Protein AF-A0A6B3GH87-F1 (afdb_monomer_lite)

Structure (mmCIF, N/CA/C/O backbone):
data_AF-A0A6B3GH87-F1
#
_entry.id   AF-A0A6B3GH87-F1
#
loop_
_atom_site.group_PDB
_atom_site.id
_atom_site.type_symbol
_atom_site.label_atom_id
_atom_site.label_alt_id
_atom_site.label_comp_id
_atom_site.label_asym_id
_atom_site.label_entity_id
_atom_site.label_seq_id
_atom_site.pdbx_PDB_ins_code
_atom_site.Cartn_x
_atom_site.Cartn_y
_atom_site.Cartn_z
_atom_site.occupancy
_atom_site.B_iso_or_equiv
_atom_site.auth_seq_id
_atom_site.auth_comp_id
_atom_site.auth_asym_id
_atom_site.auth_atom_id
_atom_site.pdbx_PDB_model_num
ATOM 1 N N . MET A 1 1 ? 10.670 10.937 -4.988 1.00 55.66 1 MET A N 1
ATOM 2 C CA . MET A 1 1 ? 10.536 9.893 -6.031 1.00 55.66 1 MET A CA 1
ATOM 3 C C . MET A 1 1 ? 11.185 8.608 -5.541 1.00 55.66 1 MET A C 1
ATOM 5 O O . MET A 1 1 ? 12.178 8.693 -4.824 1.00 55.66 1 MET A O 1
ATOM 9 N N . ALA A 1 2 ? 10.622 7.438 -5.854 1.00 60.78 2 ALA A N 1
ATOM 10 C CA . ALA A 1 2 ? 11.284 6.168 -5.557 1.00 60.78 2 ALA A CA 1
ATOM 11 C C . ALA A 1 2 ? 12.548 5.988 -6.421 1.00 60.78 2 ALA A C 1
ATOM 13 O O . ALA A 1 2 ? 12.668 6.595 -7.484 1.00 60.78 2 ALA A O 1
ATOM 14 N N . LYS A 1 3 ? 13.499 5.166 -5.957 1.00 54.62 3 LYS A N 1
ATOM 15 C CA . LYS A 1 3 ? 14.693 4.810 -6.744 1.00 54.62 3 LYS A CA 1
ATOM 16 C C . LYS A 1 3 ? 14.277 4.153 -8.076 1.00 54.62 3 LYS A C 1
ATOM 18 O O . LYS A 1 3 ? 13.257 3.465 -8.085 1.00 54.62 3 LYS A O 1
ATOM 23 N N . PRO A 1 4 ? 15.053 4.289 -9.167 1.00 51.66 4 PRO A N 1
ATOM 24 C CA . PRO A 1 4 ? 14.758 3.627 -10.439 1.00 51.66 4 PRO A CA 1
ATOM 25 C C . PRO A 1 4 ? 14.511 2.124 -10.236 1.00 51.66 4 PRO A C 1
ATOM 27 O O . PRO A 1 4 ? 15.310 1.441 -9.599 1.00 51.66 4 PRO A O 1
ATOM 30 N N . GLY A 1 5 ? 13.367 1.624 -10.710 1.00 53.50 5 GLY A N 1
ATOM 31 C CA . GLY A 1 5 ? 12.933 0.233 -10.512 1.00 53.50 5 GLY A CA 1
ATOM 32 C C . GLY A 1 5 ? 12.058 -0.014 -9.278 1.00 53.50 5 GLY A C 1
ATOM 33 O O . GLY A 1 5 ? 11.387 -1.038 -9.226 1.00 53.50 5 GLY A O 1
ATOM 34 N N . TYR A 1 6 ? 11.986 0.936 -8.345 1.00 58.16 6 TYR A N 1
ATOM 35 C CA . TYR A 1 6 ? 11.123 0.900 -7.167 1.00 58.16 6 TYR A CA 1
ATOM 36 C C . TYR A 1 6 ? 9.951 1.869 -7.335 1.00 58.16 6 TYR A C 1
ATOM 38 O O . TYR A 1 6 ? 10.062 2.889 -8.005 1.00 58.16 6 TYR A O 1
ATOM 46 N N . GLY A 1 7 ? 8.829 1.563 -6.690 1.00 68.81 7 GLY A N 1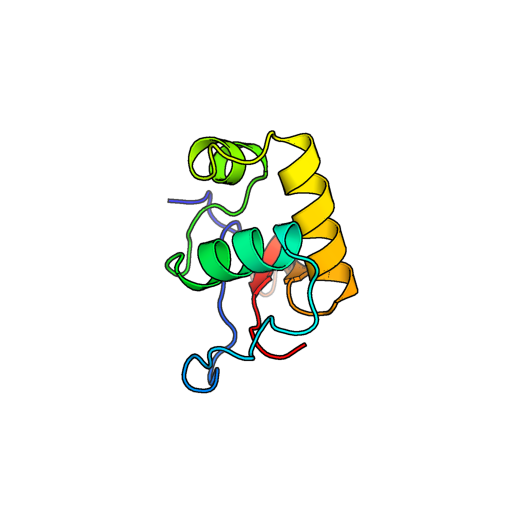
ATOM 47 C CA . GLY A 1 7 ? 7.678 2.456 -6.600 1.00 68.81 7 GL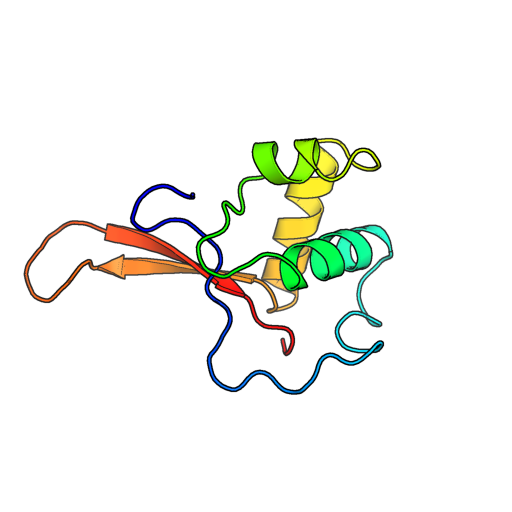Y A CA 1
ATOM 48 C C . GLY A 1 7 ? 6.372 1.814 -7.052 1.00 68.81 7 GLY A C 1
ATOM 49 O O . GLY A 1 7 ? 6.372 0.717 -7.613 1.00 68.81 7 GLY A O 1
ATOM 50 N N . LYS A 1 8 ? 5.257 2.481 -6.750 1.00 79.38 8 LYS A N 1
ATOM 51 C CA . LYS A 1 8 ? 3.922 2.021 -7.127 1.00 79.38 8 LYS A CA 1
ATOM 52 C C . LYS A 1 8 ? 3.751 2.033 -8.638 1.00 79.38 8 LYS A C 1
ATOM 54 O O . LYS A 1 8 ? 4.043 3.033 -9.281 1.00 79.38 8 LYS A O 1
ATOM 59 N N . ARG A 1 9 ? 3.280 0.924 -9.198 1.00 77.69 9 ARG A N 1
ATOM 60 C CA . ARG A 1 9 ? 2.716 0.881 -10.545 1.00 77.69 9 ARG A CA 1
ATOM 61 C C . ARG A 1 9 ? 1.306 0.347 -10.439 1.00 77.69 9 ARG A C 1
ATOM 63 O O . ARG A 1 9 ? 1.122 -0.830 -10.128 1.00 77.69 9 ARG A O 1
ATOM 70 N N . SER A 1 10 ? 0.342 1.221 -10.653 1.00 76.31 10 SER A N 1
ATOM 71 C CA . SER A 1 10 ? -1.055 0.832 -10.760 1.00 76.31 10 SER A CA 1
ATOM 72 C C . SER A 1 10 ? -1.247 0.010 -12.036 1.00 76.31 10 SER A C 1
ATOM 74 O O . SER A 1 10 ? -0.624 0.292 -13.062 1.00 76.31 10 SER A O 1
ATOM 76 N N . ALA A 1 11 ? -2.065 -1.039 -11.974 1.00 69.25 11 ALA A N 1
ATOM 77 C CA . ALA A 1 11 ? -2.414 -1.800 -13.168 1.00 69.25 11 ALA A CA 1
ATOM 78 C C . ALA A 1 11 ? -3.13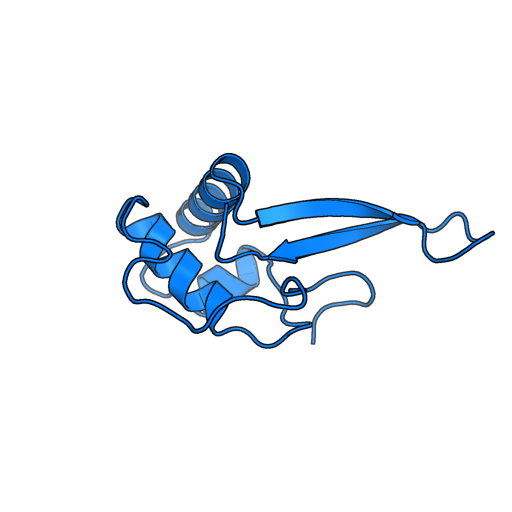3 -0.892 -14.196 1.00 69.25 11 ALA A C 1
ATOM 80 O O . ALA A 1 11 ? -3.975 -0.079 -13.801 1.00 69.25 11 ALA A O 1
ATOM 81 N N . PRO A 1 12 ? -2.823 -0.990 -15.502 1.00 65.69 12 PRO A N 1
ATOM 82 C CA . PRO A 1 12 ? -3.566 -0.259 -16.524 1.00 65.69 12 PRO A CA 1
ATOM 83 C C . PRO A 1 12 ? -5.023 -0.748 -16.563 1.00 65.69 12 PRO A C 1
ATOM 85 O O . PRO A 1 12 ? -5.277 -1.941 -16.421 1.00 65.69 12 PRO A O 1
ATOM 88 N N . GLY A 1 13 ? -5.979 0.169 -16.739 1.00 62.97 13 GLY A N 1
ATOM 89 C CA . GLY A 1 13 ? -7.405 -0.175 -16.850 1.00 62.97 13 GLY A CA 1
ATOM 90 C C . GLY A 1 13 ? -8.128 -0.447 -15.526 1.00 62.97 13 GLY A C 1
ATOM 91 O O . GLY A 1 13 ? -9.175 -1.088 -15.532 1.00 62.97 13 GLY A O 1
ATOM 92 N N . GLN A 1 14 ? -7.600 0.022 -14.388 1.00 65.06 14 GLN A N 1
ATOM 93 C CA . GLN A 1 14 ? -8.317 -0.063 -13.108 1.00 65.06 14 GLN A CA 1
ATOM 94 C C . GLN A 1 14 ? -9.687 0.621 -13.219 1.00 65.06 14 GLN A C 1
ATOM 96 O O . GLN A 1 14 ? -9.779 1.759 -13.684 1.00 65.06 14 GLN A O 1
ATOM 101 N N . GLN A 1 15 ? -10.732 -0.063 -12.748 1.00 65.75 15 GLN A N 1
ATOM 102 C CA . GLN A 1 15 ? -12.084 0.488 -12.658 1.00 65.75 15 GLN A CA 1
ATOM 103 C C . GLN A 1 15 ? -12.106 1.770 -11.797 1.00 65.75 15 GLN A C 1
ATOM 105 O O . GLN A 1 15 ? -11.159 2.022 -11.038 1.00 65.75 15 GLN A O 1
ATOM 110 N N . PRO A 1 16 ? -13.145 2.619 -11.905 1.00 68.06 16 PRO A N 1
ATOM 111 C CA . PRO A 1 16 ? -13.326 3.758 -11.008 1.00 68.06 16 PRO A CA 1
ATOM 112 C C . PRO A 1 16 ? -13.241 3.326 -9.539 1.00 68.06 16 PRO A C 1
ATOM 114 O O . PRO A 1 16 ? -13.625 2.214 -9.196 1.00 68.06 16 PRO A O 1
ATOM 117 N N . ARG A 1 17 ? -12.705 4.193 -8.674 1.00 70.06 17 ARG A N 1
ATOM 118 C CA . ARG A 1 17 ? -12.584 3.902 -7.236 1.00 70.06 17 ARG A CA 1
ATOM 119 C C . ARG A 1 17 ? -13.970 3.657 -6.655 1.00 70.06 17 ARG A C 1
ATOM 121 O O . ARG A 1 17 ? -14.824 4.537 -6.767 1.00 70.06 17 ARG A O 1
ATOM 128 N N . THR A 1 18 ? -14.171 2.519 -6.005 1.00 73.06 18 THR A N 1
ATOM 129 C CA . THR A 1 18 ? -15.402 2.250 -5.261 1.00 73.06 18 THR A CA 1
ATOM 130 C C . THR A 1 18 ? -15.107 2.232 -3.766 1.00 73.06 18 THR A C 1
ATOM 132 O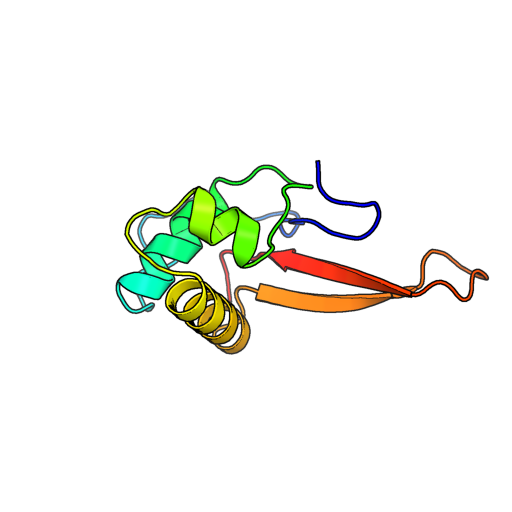 O . THR A 1 18 ? -13.986 1.961 -3.333 1.00 73.06 18 THR A O 1
ATOM 135 N N . ARG A 1 19 ? -16.111 2.548 -2.938 1.00 68.69 19 ARG A N 1
ATOM 136 C CA . ARG A 1 19 ? -15.969 2.420 -1.476 1.00 68.69 19 ARG A CA 1
ATOM 137 C C . ARG A 1 19 ? -15.717 0.973 -1.047 1.00 68.69 19 ARG A C 1
ATOM 139 O O . ARG A 1 19 ? -15.153 0.757 0.026 1.00 68.69 19 ARG A O 1
ATOM 146 N N . ASP A 1 20 ? -16.099 0.020 -1.890 1.00 75.12 20 ASP A N 1
ATOM 147 C CA . ASP A 1 20 ? -16.104 -1.400 -1.574 1.00 75.12 20 ASP A CA 1
ATOM 148 C C . ASP A 1 20 ?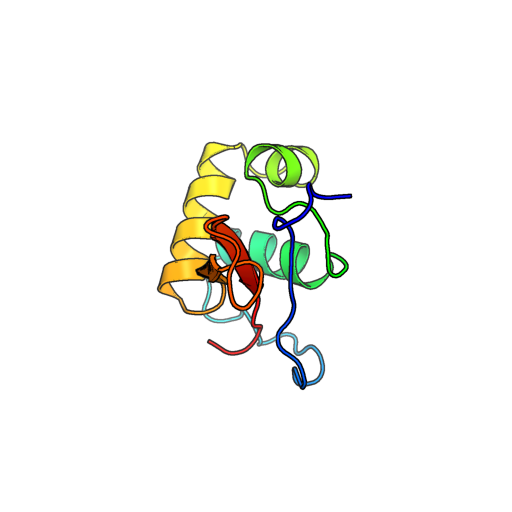 -14.815 -2.124 -1.984 1.00 75.12 20 ASP A C 1
ATOM 150 O O . ASP A 1 20 ? -14.603 -3.253 -1.544 1.00 75.12 20 ASP A O 1
ATOM 154 N N . ASP A 1 21 ? -13.905 -1.453 -2.710 1.00 77.31 21 ASP A N 1
ATOM 155 C CA . ASP A 1 21 ? -12.634 -2.014 -3.212 1.00 77.31 21 ASP A CA 1
ATOM 156 C C . ASP A 1 21 ? -11.815 -2.729 -2.113 1.00 77.31 21 ASP A C 1
ATOM 158 O O . ASP A 1 21 ? -11.083 -3.679 -2.377 1.00 77.31 21 ASP A O 1
ATOM 162 N N . PHE A 1 22 ? -11.958 -2.295 -0.855 1.00 82.94 22 PHE A N 1
ATOM 163 C CA . PHE A 1 22 ? -11.240 -2.829 0.308 1.00 82.94 22 PHE A CA 1
ATOM 164 C C . PHE A 1 22 ? -12.170 -3.243 1.461 1.00 82.94 22 PHE A C 1
ATOM 166 O O . PHE A 1 22 ? -11.725 -3.381 2.605 1.00 82.94 22 PHE A O 1
ATOM 173 N N . ALA A 1 23 ? -13.470 -3.420 1.201 1.00 82.69 23 ALA A N 1
ATOM 174 C CA . ALA A 1 23 ? -14.469 -3.706 2.235 1.00 82.69 23 ALA A CA 1
ATOM 175 C C . ALA A 1 23 ? -14.275 -5.067 2.926 1.00 82.69 23 ALA A C 1
ATOM 177 O O . ALA A 1 23 ? -14.701 -5.238 4.067 1.00 82.69 23 ALA A O 1
ATOM 178 N N . LEU A 1 24 ? -13.593 -6.012 2.277 1.00 85.06 24 LEU A N 1
ATOM 179 C CA . LEU A 1 24 ? -13.291 -7.331 2.843 1.00 85.06 24 LEU A CA 1
ATOM 180 C C . LEU A 1 24 ? -12.010 -7.346 3.693 1.00 85.06 24 LEU A C 1
ATOM 182 O O . LEU A 1 24 ? -11.740 -8.319 4.393 1.00 85.06 24 LEU A O 1
ATOM 186 N N . LEU A 1 25 ? -11.219 -6.267 3.659 1.00 87.69 25 LEU A N 1
ATOM 187 C CA . LEU A 1 25 ? -9.993 -6.162 4.442 1.00 87.69 25 LEU A CA 1
ATOM 188 C C . LEU A 1 25 ? -10.287 -5.702 5.880 1.00 87.69 25 LEU A C 1
ATOM 190 O O . LEU A 1 25 ? -11.161 -4.839 6.079 1.00 87.69 25 LEU A O 1
ATOM 194 N N . PRO A 1 26 ? -9.523 -6.196 6.879 1.00 89.56 26 PRO A N 1
ATOM 195 C CA . PRO A 1 26 ? -9.575 -5.658 8.233 1.00 89.56 26 PRO A CA 1
ATOM 196 C C . PRO A 1 26 ? -9.199 -4.169 8.254 1.00 89.56 26 PRO A C 1
ATOM 198 O O . PRO A 1 26 ? -8.518 -3.665 7.359 1.00 89.56 26 PRO A O 1
ATOM 201 N N . THR A 1 27 ? -9.631 -3.447 9.292 1.00 90.31 27 THR A N 1
ATOM 202 C CA . THR A 1 27 ? -9.547 -1.975 9.372 1.00 90.31 27 THR A CA 1
ATOM 203 C C . THR A 1 27 ? -8.154 -1.418 9.074 1.00 90.31 27 THR A C 1
ATOM 205 O O . THR A 1 27 ? -8.027 -0.434 8.344 1.00 90.31 27 THR A O 1
ATOM 208 N N . ARG A 1 28 ? -7.097 -2.057 9.592 1.00 91.69 28 ARG A N 1
ATOM 209 C CA . ARG A 1 28 ? -5.711 -1.619 9.378 1.00 91.69 28 ARG A CA 1
ATOM 210 C C . ARG A 1 28 ? -5.308 -1.751 7.913 1.00 91.69 28 ARG A C 1
ATOM 212 O O . ARG A 1 28 ? -4.794 -0.803 7.325 1.00 91.69 28 ARG A O 1
ATOM 219 N N . GLU A 1 29 ? -5.532 -2.916 7.326 1.00 92.31 29 GLU A N 1
ATOM 220 C CA . GLU A 1 29 ? -5.209 -3.222 5.936 1.00 92.31 29 GLU A CA 1
ATOM 221 C C . GLU A 1 29 ? -6.010 -2.334 4.989 1.00 92.31 29 GLU A C 1
ATOM 223 O O . GLU A 1 29 ? -5.433 -1.791 4.053 1.00 92.31 29 GLU A O 1
ATOM 228 N N . ARG A 1 30 ? -7.294 -2.096 5.283 1.00 91.31 30 ARG A N 1
ATOM 229 C CA . ARG A 1 30 ? -8.145 -1.157 4.543 1.00 91.31 30 ARG A CA 1
ATOM 230 C C . ARG A 1 30 ? -7.596 0.266 4.577 1.00 91.31 30 ARG A C 1
ATOM 232 O O . ARG A 1 30 ? -7.540 0.921 3.540 1.00 91.31 30 ARG A O 1
ATOM 239 N N . TYR A 1 31 ? -7.172 0.744 5.746 1.00 90.00 31 TYR A N 1
ATOM 240 C CA . TYR A 1 31 ? -6.597 2.082 5.892 1.00 90.00 31 TYR A CA 1
ATOM 241 C C . TYR A 1 31 ? -5.296 2.229 5.092 1.00 90.00 31 TYR A C 1
ATOM 243 O O . TYR A 1 31 ? -5.121 3.190 4.341 1.00 90.00 31 TYR A O 1
ATOM 251 N N . VAL A 1 32 ? -4.401 1.241 5.195 1.00 90.62 32 VAL A N 1
ATOM 252 C CA . VAL A 1 32 ? -3.148 1.214 4.426 1.00 90.62 32 VAL A CA 1
ATOM 253 C C . VAL A 1 32 ? -3.430 1.109 2.924 1.00 90.62 32 VAL A C 1
ATOM 255 O O . VAL A 1 32 ? -2.800 1.823 2.147 1.00 90.62 32 VAL A O 1
ATOM 258 N N . ALA A 1 33 ? -4.387 0.277 2.507 1.00 90.38 33 ALA A N 1
ATOM 259 C CA . ALA A 1 33 ? -4.785 0.117 1.111 1.00 90.38 33 ALA A CA 1
ATOM 260 C C . ALA A 1 33 ? -5.344 1.408 0.519 1.00 90.38 33 ALA A C 1
ATOM 262 O O . ALA A 1 33 ? -4.914 1.819 -0.554 1.00 90.38 33 ALA A O 1
ATOM 263 N N . GLY A 1 34 ? -6.233 2.090 1.247 1.00 89.50 34 GLY A N 1
ATOM 264 C CA . GLY A 1 34 ? -6.774 3.383 0.840 1.00 89.50 34 GLY A CA 1
ATOM 265 C C . GLY A 1 34 ? -5.670 4.420 0.646 1.00 89.50 34 GLY A C 1
ATOM 266 O O . GLY A 1 34 ? -5.651 5.115 -0.368 1.00 89.50 34 GLY A O 1
ATOM 267 N N . PHE A 1 35 ? -4.696 4.479 1.558 1.00 89.50 35 PHE A N 1
ATOM 268 C CA . PHE A 1 35 ? -3.548 5.370 1.400 1.00 89.50 35 PHE A CA 1
ATOM 269 C C . PHE A 1 35 ? -2.698 5.011 0.176 1.00 89.50 35 PHE A C 1
ATOM 271 O O . PHE A 1 35 ? -2.383 5.876 -0.641 1.00 89.50 35 PHE A O 1
ATOM 278 N N . VAL A 1 36 ? -2.351 3.729 0.019 1.00 88.12 36 VAL A N 1
ATOM 279 C CA . VAL A 1 36 ? -1.575 3.244 -1.127 1.00 88.12 36 VAL A CA 1
ATOM 280 C C . VAL A 1 36 ? -2.308 3.518 -2.437 1.00 88.12 36 VAL A C 1
ATOM 282 O O . VAL A 1 36 ? -1.664 3.921 -3.402 1.00 88.12 36 VAL A O 1
ATOM 285 N N . ASP A 1 37 ? -3.633 3.391 -2.486 1.00 87.31 37 ASP A N 1
ATOM 286 C CA . ASP A 1 37 ? -4.427 3.656 -3.686 1.00 87.31 37 ASP A CA 1
ATOM 287 C C . ASP A 1 37 ? -4.383 5.126 -4.138 1.00 87.31 37 ASP A C 1
ATOM 289 O O . ASP A 1 37 ? -4.372 5.408 -5.341 1.00 87.31 37 ASP A O 1
ATOM 293 N N . HIS A 1 38 ? -4.241 6.061 -3.199 1.00 85.94 38 HIS A N 1
ATOM 294 C CA . HIS A 1 38 ? -4.102 7.489 -3.494 1.00 85.94 38 HIS A CA 1
ATOM 295 C C . HIS A 1 38 ? -2.672 7.906 -3.861 1.00 85.94 38 HIS A C 1
ATOM 297 O O . HIS A 1 38 ? -2.476 8.997 -4.395 1.00 85.94 38 HIS A O 1
ATOM 303 N N . LEU A 1 39 ? -1.664 7.057 -3.626 1.00 85.06 39 LEU A N 1
ATOM 304 C CA . LEU A 1 39 ? -0.294 7.373 -4.026 1.00 85.06 39 LEU A CA 1
ATOM 305 C C . LEU A 1 39 ? -0.167 7.474 -5.558 1.00 85.06 39 LEU A C 1
ATOM 307 O O . LEU A 1 39 ? -0.704 6.615 -6.268 1.00 85.06 39 LEU A O 1
ATOM 311 N N . PRO A 1 40 ? 0.586 8.461 -6.078 1.00 80.81 40 PRO A N 1
ATOM 312 C CA . PRO A 1 40 ? 0.876 8.538 -7.502 1.00 80.81 40 PRO A CA 1
ATOM 313 C C . PRO A 1 40 ? 1.747 7.358 -7.943 1.00 80.81 40 PRO A C 1
ATOM 315 O O . PRO A 1 40 ? 2.507 6.783 -7.152 1.00 80.81 40 PRO A O 1
ATOM 318 N N . ASP A 1 41 ? 1.673 7.015 -9.225 1.00 78.56 41 ASP A N 1
ATOM 319 C CA . ASP A 1 41 ? 2.598 6.044 -9.800 1.00 78.56 41 ASP A CA 1
ATOM 320 C C . ASP A 1 41 ? 4.049 6.542 -9.651 1.00 78.56 41 ASP A C 1
ATOM 322 O O . ASP A 1 41 ? 4.354 7.730 -9.753 1.00 78.56 41 ASP A O 1
ATOM 326 N N . GLY A 1 42 ? 4.961 5.630 -9.320 1.00 77.00 42 GLY A N 1
ATOM 327 C CA . GLY A 1 42 ? 6.348 5.934 -8.962 1.00 77.00 42 GLY A CA 1
ATOM 328 C C . GLY A 1 42 ? 6.564 6.362 -7.503 1.00 77.00 42 GLY A C 1
ATOM 329 O O . GLY A 1 42 ? 7.710 6.588 -7.096 1.00 77.00 42 GLY A O 1
ATOM 330 N N . ALA A 1 43 ? 5.514 6.442 -6.675 1.00 81.31 43 ALA A N 1
ATOM 331 C CA . ALA A 1 43 ? 5.657 6.714 -5.244 1.00 81.31 43 ALA A CA 1
ATOM 332 C C . ALA A 1 43 ? 6.377 5.577 -4.506 1.00 81.31 43 ALA A C 1
ATOM 334 O O . ALA A 1 43 ? 6.179 4.396 -4.796 1.00 81.31 43 ALA A O 1
ATOM 335 N N . ALA A 1 44 ? 7.201 5.920 -3.514 1.00 79.38 44 ALA A N 1
ATOM 336 C CA . ALA A 1 44 ? 7.969 4.943 -2.750 1.00 79.38 44 ALA A CA 1
ATOM 337 C C . ALA A 1 44 ? 7.080 4.153 -1.774 1.00 79.38 44 ALA A C 1
ATOM 339 O O . ALA A 1 44 ? 6.682 4.662 -0.733 1.00 79.38 44 ALA A O 1
ATOM 340 N N . MET A 1 45 ? 6.846 2.872 -2.068 1.00 81.12 45 MET A N 1
ATOM 341 C CA . MET A 1 45 ? 6.108 1.941 -1.201 1.00 81.12 45 MET A CA 1
ATOM 342 C C . MET A 1 45 ? 7.031 1.153 -0.258 1.00 81.12 45 MET A C 1
ATOM 344 O O . MET A 1 45 ? 7.051 -0.083 -0.259 1.00 81.12 45 MET A O 1
ATOM 348 N N . SER A 1 46 ? 7.855 1.855 0.522 1.00 83.31 46 SER A N 1
ATOM 349 C CA . SER A 1 46 ? 8.636 1.219 1.589 1.00 83.31 46 SER A CA 1
ATOM 350 C C . SER A 1 46 ? 7.917 1.349 2.926 1.00 83.31 46 SER A C 1
ATOM 352 O O . SER A 1 46 ? 7.274 2.362 3.195 1.00 83.31 46 SER A O 1
ATOM 354 N N . VAL A 1 47 ? 8.071 0.343 3.791 1.00 87.69 47 VAL A N 1
ATOM 355 C CA . VAL A 1 47 ? 7.481 0.334 5.142 1.00 87.69 47 VAL A CA 1
ATOM 356 C C . VAL A 1 47 ? 7.824 1.618 5.898 1.00 87.69 47 VAL A C 1
ATOM 358 O O . VAL A 1 47 ? 6.951 2.245 6.486 1.00 87.69 47 VAL A O 1
ATOM 361 N N . LYS A 1 48 ? 9.086 2.055 5.821 1.00 88.50 48 LYS A N 1
ATOM 362 C CA . LYS A 1 48 ? 9.567 3.270 6.486 1.00 88.50 48 LYS A CA 1
ATOM 363 C C . LYS A 1 48 ? 8.887 4.541 5.966 1.00 88.50 48 LYS A C 1
ATOM 365 O O . LYS A 1 48 ? 8.589 5.426 6.759 1.00 88.50 48 LYS A O 1
ATOM 370 N N . GLN A 1 49 ? 8.671 4.655 4.653 1.00 87.44 49 GLN A N 1
ATOM 371 C CA . GLN A 1 49 ? 8.008 5.828 4.070 1.00 87.44 49 GLN A CA 1
ATOM 372 C C . GLN A 1 49 ? 6.520 5.851 4.416 1.00 87.44 49 GLN A C 1
ATOM 374 O O . GLN A 1 49 ? 6.022 6.875 4.870 1.00 87.44 49 GLN A O 1
ATOM 379 N N . LEU A 1 50 ? 5.842 4.709 4.294 1.00 88.31 50 LEU A N 1
ATOM 380 C CA . LEU A 1 50 ? 4.425 4.590 4.630 1.00 88.31 50 LEU A CA 1
ATOM 381 C C . LEU A 1 50 ? 4.172 4.849 6.120 1.00 88.31 50 LEU A C 1
ATOM 383 O O . LEU A 1 50 ? 3.295 5.634 6.450 1.00 88.31 50 LEU A O 1
ATOM 387 N N . ALA A 1 51 ? 4.987 4.292 7.019 1.00 90.19 51 ALA A N 1
ATOM 388 C CA . ALA A 1 51 ? 4.866 4.542 8.458 1.00 90.19 51 ALA A CA 1
ATOM 389 C C . ALA A 1 51 ? 5.106 6.012 8.842 1.00 90.19 51 ALA A C 1
ATOM 391 O O . ALA A 1 51 ? 4.575 6.480 9.840 1.00 90.19 51 ALA A O 1
ATOM 392 N N . LYS A 1 52 ? 5.880 6.767 8.048 1.00 89.69 52 LYS A N 1
ATOM 393 C CA . LYS A 1 52 ? 6.052 8.213 8.259 1.00 89.69 52 LYS A CA 1
ATOM 394 C C . LYS A 1 52 ? 4.793 9.004 7.886 1.00 89.69 52 LYS A C 1
ATOM 396 O O . LYS A 1 52 ? 4.547 10.052 8.469 1.00 89.69 52 LYS A O 1
ATOM 401 N N . GLN A 1 53 ? 4.029 8.530 6.903 1.00 88.81 53 GLN A N 1
ATOM 402 C CA . GLN A 1 53 ? 2.812 9.196 6.423 1.00 88.81 53 GLN A CA 1
ATOM 403 C C . GLN A 1 53 ? 1.537 8.686 7.110 1.00 88.81 53 GLN A C 1
ATOM 405 O O . GLN A 1 53 ? 0.506 9.346 7.047 1.00 88.81 53 GLN A O 1
ATOM 410 N N . LEU A 1 54 ? 1.610 7.537 7.788 1.00 87.94 54 LEU A N 1
ATOM 411 C CA . LEU A 1 54 ? 0.504 6.896 8.494 1.00 87.94 54 LEU A CA 1
ATOM 412 C C . LEU A 1 54 ? 0.778 6.910 10.007 1.00 87.94 54 LEU A C 1
ATOM 414 O O . LEU A 1 54 ? 1.200 5.891 10.551 1.00 87.94 54 LEU A O 1
ATOM 418 N N . PRO A 1 55 ? 0.526 8.035 10.708 1.00 84.50 55 PRO A N 1
ATOM 419 C CA . PRO A 1 55 ? 0.880 8.183 12.124 1.00 84.50 55 PRO A CA 1
ATOM 420 C C . PRO A 1 55 ? 0.130 7.207 13.043 1.00 84.50 55 PRO A C 1
ATOM 422 O O . PRO A 1 55 ? 0.597 6.918 14.139 1.00 84.50 55 PRO A O 1
ATOM 425 N N . LEU A 1 56 ? -1.003 6.663 12.584 1.00 88.88 56 LEU A N 1
ATOM 426 C CA . LEU A 1 56 ? -1.798 5.674 13.317 1.00 88.88 56 LEU A CA 1
ATOM 427 C C . LEU A 1 56 ? -1.099 4.314 13.473 1.00 88.88 56 LEU A C 1
ATOM 429 O O . LEU A 1 56 ? -1.465 3.544 14.358 1.00 88.88 56 LEU A O 1
ATOM 433 N N . TYR A 1 57 ? -0.116 3.989 12.625 1.00 89.88 57 TYR A N 1
ATOM 434 C CA . TYR A 1 57 ? 0.492 2.661 12.583 1.00 89.88 57 TYR A CA 1
ATOM 435 C C . TYR A 1 57 ? 2.018 2.729 12.499 1.00 89.88 57 TYR A C 1
ATOM 437 O O . TYR A 1 57 ? 2.597 3.285 11.569 1.00 89.88 57 TYR A O 1
ATOM 445 N N . GLY A 1 58 ? 2.686 2.069 13.448 1.00 91.62 58 GLY A N 1
ATOM 446 C CA . GLY A 1 58 ? 4.138 1.904 13.424 1.00 91.62 58 GLY A CA 1
ATOM 447 C C . GLY A 1 58 ? 4.626 1.022 12.267 1.00 91.62 58 GLY A C 1
ATOM 448 O O . GLY A 1 58 ? 3.855 0.322 11.607 1.00 91.62 58 GLY A O 1
ATOM 449 N N . GLN A 1 59 ? 5.946 0.989 12.059 1.00 93.69 59 GLN A N 1
ATOM 450 C CA . GLN A 1 59 ? 6.574 0.241 10.958 1.00 93.69 59 GLN A CA 1
ATOM 451 C C . GLN A 1 59 ? 6.154 -1.237 10.910 1.00 93.69 59 GLN A C 1
ATOM 453 O O . GLN A 1 59 ? 5.922 -1.763 9.823 1.00 93.69 59 GLN A O 1
ATOM 458 N N . GLN A 1 60 ? 5.992 -1.905 12.059 1.00 94.44 60 GLN A N 1
ATOM 459 C CA . GLN A 1 60 ? 5.565 -3.307 12.066 1.00 94.44 60 GLN A CA 1
ATOM 460 C C . GLN A 1 60 ? 4.113 -3.504 11.611 1.00 94.44 60 GLN A C 1
ATOM 462 O O . GLN A 1 60 ? 3.801 -4.412 10.838 1.00 94.44 60 GLN A O 1
ATOM 467 N N . ALA A 1 61 ? 3.217 -2.619 12.044 1.00 92.56 61 ALA A N 1
ATOM 468 C CA . ALA A 1 61 ? 1.823 -2.658 11.624 1.00 92.56 61 ALA A CA 1
ATOM 469 C C . ALA A 1 61 ? 1.708 -2.444 10.105 1.00 92.56 61 ALA A C 1
ATOM 471 O O . ALA A 1 61 ? 0.999 -3.188 9.431 1.00 92.56 61 ALA A O 1
ATOM 472 N N . ILE A 1 62 ? 2.489 -1.510 9.553 1.00 92.75 62 ILE A N 1
ATOM 473 C CA . ILE A 1 62 ? 2.583 -1.290 8.105 1.00 92.75 62 ILE A CA 1
ATOM 474 C C . ILE A 1 62 ? 3.170 -2.504 7.377 1.00 92.75 62 ILE A C 1
ATOM 476 O O . ILE A 1 62 ? 2.641 -2.909 6.346 1.00 92.75 62 ILE A O 1
ATOM 480 N N . SER A 1 63 ? 4.242 -3.107 7.897 1.00 91.75 63 SER A N 1
ATOM 481 C CA . SER A 1 63 ? 4.850 -4.309 7.310 1.00 91.75 63 SER A CA 1
ATOM 482 C C . SER A 1 63 ? 3.846 -5.462 7.225 1.00 91.75 63 SER A C 1
ATOM 484 O O . SER A 1 63 ? 3.685 -6.083 6.172 1.00 91.75 63 SER A O 1
ATOM 486 N N . THR A 1 64 ? 3.108 -5.689 8.313 1.00 93.88 64 THR A N 1
ATOM 487 C CA . THR A 1 64 ? 2.058 -6.711 8.389 1.00 93.88 64 THR A CA 1
ATOM 488 C C . THR A 1 64 ? 0.929 -6.421 7.403 1.00 93.88 64 THR A C 1
ATOM 490 O O . THR A 1 64 ? 0.528 -7.318 6.664 1.00 93.88 64 THR A O 1
ATOM 493 N N . ALA A 1 65 ? 0.475 -5.168 7.320 1.00 92.50 65 ALA A N 1
ATOM 494 C CA . ALA A 1 65 ? -0.573 -4.774 6.387 1.00 92.50 65 ALA A CA 1
ATOM 495 C C . ALA A 1 65 ? -0.150 -4.977 4.924 1.00 92.50 65 ALA A C 1
ATOM 497 O O . ALA A 1 65 ? -0.897 -5.559 4.147 1.00 92.50 65 ALA A O 1
ATOM 498 N N . LEU A 1 66 ? 1.074 -4.593 4.542 1.00 90.50 66 LEU A N 1
ATOM 499 C CA . LEU A 1 66 ? 1.585 -4.842 3.188 1.00 90.50 66 LEU A CA 1
ATOM 500 C C . LEU A 1 66 ? 1.668 -6.338 2.859 1.00 90.50 66 LEU A C 1
ATOM 502 O O . LEU A 1 66 ? 1.418 -6.726 1.718 1.00 90.50 66 LEU A O 1
ATOM 506 N N . LYS A 1 67 ? 2.014 -7.182 3.840 1.00 91.62 67 LYS A N 1
ATOM 507 C CA . LYS A 1 67 ? 2.014 -8.639 3.667 1.00 91.62 67 LYS A CA 1
ATOM 508 C C . LYS A 1 67 ? 0.595 -9.162 3.448 1.00 91.62 67 LYS A C 1
ATOM 510 O O . LYS A 1 67 ? 0.387 -9.929 2.515 1.00 91.62 67 LYS A O 1
ATOM 515 N N . ALA A 1 68 ? -0.369 -8.716 4.251 1.00 91.69 68 ALA A N 1
ATOM 516 C CA . ALA A 1 68 ? -1.773 -9.089 4.101 1.00 91.69 68 ALA A CA 1
ATOM 517 C C . ALA A 1 68 ? -2.346 -8.640 2.748 1.00 91.69 68 ALA A C 1
ATOM 519 O O . ALA A 1 68 ? -2.992 -9.434 2.078 1.00 91.69 68 ALA A O 1
ATOM 520 N N . LEU A 1 69 ? -2.022 -7.428 2.287 1.00 90.31 69 LEU A N 1
ATOM 521 C CA . LEU A 1 69 ? -2.398 -6.940 0.954 1.00 90.31 69 LEU A CA 1
ATOM 522 C C . LEU A 1 69 ? -1.780 -7.766 -0.174 1.00 90.31 69 LEU A C 1
ATOM 524 O O . LEU A 1 69 ? -2.378 -7.905 -1.234 1.00 90.31 69 LEU A O 1
ATOM 528 N N . SER A 1 70 ? -0.584 -8.314 0.041 1.00 89.50 70 SER A N 1
ATOM 529 C CA . SER A 1 70 ? 0.044 -9.198 -0.937 1.00 89.50 70 SER A CA 1
ATOM 530 C C . SER A 1 70 ? -0.615 -10.573 -0.985 1.00 89.50 70 SER A C 1
ATOM 532 O O . SER A 1 70 ? -0.871 -11.081 -2.071 1.00 89.50 70 SER A O 1
ATOM 534 N N . VAL A 1 71 ? -0.953 -11.141 0.177 1.00 89.31 71 VAL A N 1
ATOM 535 C CA . VAL A 1 71 ? -1.726 -12.392 0.277 1.00 89.31 71 VAL A CA 1
ATOM 536 C C . VAL A 1 71 ? -3.121 -12.223 -0.324 1.00 89.31 71 VAL A C 1
ATOM 538 O O . VAL A 1 71 ? -3.587 -13.104 -1.034 1.00 89.31 71 VAL A O 1
ATOM 541 N N . ALA A 1 72 ? -3.751 -11.073 -0.095 1.00 87.62 72 ALA A N 1
ATOM 542 C CA . ALA A 1 72 ? -5.048 -10.724 -0.653 1.00 87.62 72 ALA A CA 1
ATOM 543 C C . ALA A 1 72 ? -4.996 -10.345 -2.143 1.00 87.62 72 ALA A C 1
ATOM 545 O O . ALA A 1 72 ? -6.006 -9.907 -2.654 1.00 87.62 72 ALA A O 1
ATOM 546 N N . GLY A 1 73 ? -3.857 -10.441 -2.839 1.00 88.12 73 GLY A N 1
ATOM 547 C CA . GLY A 1 73 ? -3.768 -10.197 -4.289 1.00 88.12 73 GLY A CA 1
ATOM 548 C C . GLY A 1 73 ? -3.613 -8.731 -4.720 1.00 88.12 73 GLY A C 1
ATOM 549 O O . GLY A 1 73 ? -3.183 -8.463 -5.841 1.00 88.12 73 GLY A O 1
ATOM 550 N N . HIS A 1 74 ? -3.834 -7.763 -3.829 1.00 87.56 74 HIS A N 1
ATOM 551 C CA . HIS A 1 74 ? -3.730 -6.332 -4.150 1.00 87.56 74 HIS A CA 1
ATOM 552 C C . HIS A 1 74 ? -2.296 -5.849 -4.412 1.00 87.56 74 HIS A C 1
ATOM 554 O O . HIS A 1 74 ? -2.076 -4.869 -5.130 1.00 87.56 74 HIS A O 1
ATOM 560 N N . LEU A 1 75 ? -1.301 -6.510 -3.813 1.00 88.12 75 LEU A N 1
ATOM 561 C CA . LEU A 1 75 ? 0.104 -6.125 -3.923 1.00 88.12 75 LEU A CA 1
ATOM 562 C C . LEU A 1 75 ? 0.957 -7.270 -4.466 1.00 88.12 75 LEU A C 1
ATOM 564 O O . LEU A 1 75 ? 1.158 -8.288 -3.803 1.00 88.12 75 LEU A O 1
ATOM 568 N N . ARG A 1 76 ? 1.583 -7.065 -5.625 1.00 84.69 76 ARG A N 1
ATOM 569 C CA . ARG A 1 76 ? 2.498 -8.050 -6.213 1.00 84.69 76 ARG A CA 1
ATOM 570 C C . ARG A 1 76 ? 3.891 -7.466 -6.385 1.00 84.69 76 ARG A C 1
ATOM 572 O O . ARG A 1 76 ? 4.080 -6.467 -7.072 1.00 84.69 76 ARG A O 1
ATOM 579 N N . ARG A 1 77 ? 4.896 -8.102 -5.783 1.00 84.44 77 ARG A N 1
ATOM 580 C CA . ARG A 1 77 ? 6.312 -7.770 -6.000 1.00 84.44 77 ARG A CA 1
ATOM 581 C C . ARG A 1 77 ? 6.925 -8.798 -6.934 1.00 84.44 77 ARG A C 1
ATOM 583 O O . ARG A 1 77 ? 7.058 -9.957 -6.563 1.00 84.44 77 ARG A O 1
ATOM 590 N N . VAL A 1 78 ? 7.284 -8.376 -8.140 1.00 80.25 78 VAL A N 1
ATOM 591 C CA . VAL A 1 78 ? 7.868 -9.249 -9.164 1.00 80.25 78 VAL A CA 1
ATOM 592 C C . VAL A 1 78 ? 9.259 -8.750 -9.509 1.00 80.25 78 VAL A C 1
ATOM 594 O O . VAL A 1 78 ? 9.479 -7.553 -9.700 1.00 80.25 78 VAL A O 1
ATOM 597 N N . ARG A 1 79 ? 10.208 -9.678 -9.591 1.00 77.50 79 ARG A N 1
ATOM 598 C CA . ARG A 1 79 ? 11.549 -9.408 -10.095 1.00 77.50 79 ARG A CA 1
ATOM 599 C C . ARG A 1 79 ? 11.479 -9.425 -11.626 1.00 77.50 79 ARG A C 1
ATOM 601 O O . ARG A 1 79 ? 11.207 -10.465 -12.211 1.00 77.50 79 ARG A O 1
ATOM 608 N N . CYS A 1 80 ? 11.677 -8.276 -12.266 1.00 73.88 80 CYS A N 1
ATOM 609 C CA . CYS A 1 80 ? 11.704 -8.161 -13.726 1.00 73.88 80 CYS A CA 1
ATOM 610 C C . CYS A 1 80 ? 13.103 -7.756 -14.192 1.00 73.88 80 CYS A C 1
ATOM 612 O O . CYS A 1 80 ? 13.730 -6.894 -13.570 1.00 73.88 80 CYS A O 1
ATOM 614 N N . ALA A 1 81 ? 13.563 -8.347 -15.294 1.00 68.75 81 ALA A N 1
ATOM 615 C CA . ALA A 1 81 ? 14.772 -7.911 -15.983 1.00 68.75 81 ALA A CA 1
ATOM 616 C C . ALA A 1 81 ? 14.577 -6.501 -16.570 1.00 68.75 81 ALA A C 1
ATOM 618 O O . ALA A 1 81 ? 13.471 -6.124 -16.985 1.00 68.75 81 ALA A O 1
ATOM 619 N N . VAL A 1 82 ? 15.635 -5.694 -16.566 1.00 66.44 82 VAL A N 1
ATOM 620 C CA . VAL A 1 82 ? 15.642 -4.362 -17.177 1.00 66.44 82 VAL A CA 1
ATOM 621 C C . VAL A 1 82 ? 16.115 -4.497 -18.627 1.00 66.44 82 VAL A C 1
ATOM 623 O O . VAL A 1 82 ? 17.260 -4.226 -18.938 1.00 66.44 82 VAL A O 1
ATOM 626 N N . GLY A 1 83 ? 15.215 -4.912 -19.522 1.00 60.34 83 GLY A N 1
ATOM 627 C CA . GLY A 1 83 ? 15.484 -4.970 -20.967 1.00 60.34 83 GLY A CA 1
ATOM 628 C C . GLY A 1 83 ? 16.042 -6.305 -21.473 1.00 60.34 83 GLY A C 1
ATOM 629 O O . GLY A 1 83 ? 16.409 -7.187 -20.700 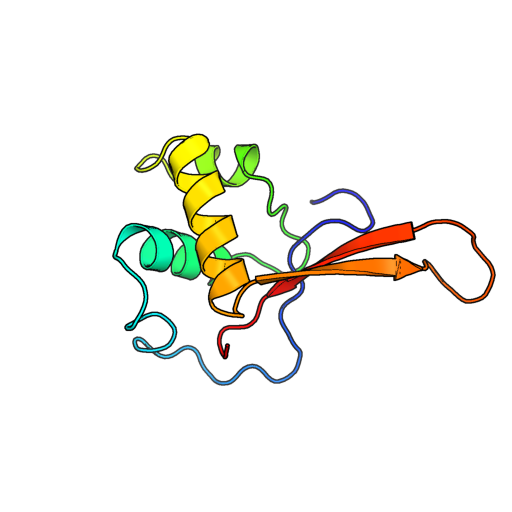1.00 60.34 83 GLY A O 1
ATOM 630 N N . ALA A 1 84 ? 16.044 -6.466 -22.798 1.00 57.41 84 ALA A N 1
ATOM 631 C CA . ALA A 1 84 ? 16.584 -7.638 -23.478 1.00 57.41 84 ALA A CA 1
ATOM 632 C C . ALA A 1 84 ? 18.116 -7.523 -23.548 1.00 57.41 84 ALA A C 1
ATOM 634 O O . ALA A 1 84 ? 18.642 -6.916 -24.475 1.00 57.41 84 ALA A O 1
ATOM 635 N N . GLY A 1 85 ? 18.818 -8.051 -22.542 1.00 60.53 85 GLY A N 1
ATOM 636 C CA . GLY A 1 85 ? 20.285 -8.163 -22.551 1.00 60.53 85 GLY A CA 1
ATOM 637 C C . GLY A 1 85 ? 21.034 -7.485 -21.401 1.00 60.53 85 GLY A C 1
ATOM 638 O O . GLY A 1 85 ? 22.258 -7.510 -21.412 1.00 60.53 85 GLY A O 1
ATOM 639 N N . ASP A 1 86 ? 20.345 -6.903 -20.414 1.00 58.59 86 ASP A N 1
ATOM 640 C CA . ASP A 1 86 ? 20.984 -6.376 -19.199 1.00 58.59 86 ASP A CA 1
ATOM 641 C C . ASP A 1 86 ? 20.690 -7.326 -18.021 1.00 58.59 86 ASP A C 1
ATOM 643 O O . ASP A 1 86 ? 19.528 -7.560 -17.676 1.00 58.59 86 ASP A O 1
ATOM 647 N N . ASP A 1 87 ? 21.726 -7.854 -17.358 1.00 62.16 87 ASP A N 1
ATOM 648 C CA . ASP A 1 87 ? 21.613 -8.774 -16.203 1.00 62.16 87 ASP A CA 1
ATOM 649 C C . ASP A 1 87 ? 21.072 -8.091 -14.928 1.00 62.16 87 ASP A C 1
ATOM 651 O O . ASP A 1 87 ? 21.044 -8.654 -13.825 1.00 62.16 87 ASP A O 1
ATOM 655 N N . ARG A 1 88 ? 20.617 -6.840 -15.048 1.00 67.94 88 ARG A N 1
ATOM 656 C CA . ARG A 1 88 ? 20.039 -6.079 -13.946 1.00 67.94 88 ARG A CA 1
ATOM 657 C C . ARG A 1 88 ? 18.595 -6.472 -13.726 1.00 67.94 88 ARG A C 1
ATOM 659 O O . ARG A 1 88 ? 17.695 -6.219 -14.526 1.00 67.94 88 ARG A O 1
ATOM 666 N N . TRP A 1 89 ? 18.361 -7.006 -12.541 1.00 71.00 89 TRP A N 1
ATOM 667 C CA . TRP A 1 89 ? 17.032 -7.300 -12.048 1.00 71.00 89 TRP A CA 1
ATOM 668 C C . TRP A 1 89 ? 16.531 -6.186 -11.141 1.00 71.00 89 TRP A C 1
ATOM 670 O O . TRP A 1 89 ? 17.222 -5.764 -10.214 1.00 71.00 89 TRP A O 1
ATOM 680 N N . VAL A 1 90 ? 15.289 -5.759 -11.356 1.00 71.75 90 VAL A N 1
ATOM 681 C CA . VAL A 1 90 ? 14.608 -4.797 -10.484 1.00 71.75 90 VAL A CA 1
ATOM 682 C C . VAL A 1 90 ? 13.354 -5.410 -9.879 1.00 71.75 90 VAL A C 1
ATOM 684 O O . VAL A 1 90 ? 12.594 -6.114 -10.547 1.00 71.75 90 VAL A O 1
ATOM 687 N N . PHE A 1 91 ? 13.116 -5.121 -8.601 1.00 72.81 91 PHE A N 1
ATOM 688 C CA . PHE A 1 91 ? 11.875 -5.484 -7.925 1.00 72.81 91 PHE A CA 1
ATOM 689 C C . PHE A 1 91 ? 10.789 -4.463 -8.247 1.00 72.81 91 PHE A C 1
ATOM 691 O O . PHE A 1 91 ? 10.741 -3.382 -7.662 1.00 72.81 91 PHE A O 1
ATOM 698 N N . ARG A 1 92 ? 9.879 -4.828 -9.146 1.00 77.81 92 ARG A N 1
ATOM 699 C CA . ARG A 1 92 ? 8.712 -4.016 -9.484 1.00 77.81 92 ARG A CA 1
ATOM 700 C C . ARG A 1 92 ? 7.579 -4.335 -8.522 1.00 77.81 92 ARG A C 1
ATOM 702 O O . ARG A 1 92 ? 7.278 -5.501 -8.277 1.00 77.81 92 ARG A O 1
ATOM 709 N N . THR A 1 93 ? 6.960 -3.294 -7.973 1.00 83.25 93 THR A N 1
ATOM 710 C CA . THR A 1 93 ? 5.776 -3.440 -7.123 1.00 83.25 93 THR A CA 1
ATOM 711 C C . THR A 1 93 ? 4.545 -3.007 -7.910 1.00 83.25 93 THR A C 1
ATOM 713 O O . THR A 1 93 ? 4.410 -1.837 -8.265 1.00 83.25 93 THR A O 1
ATOM 716 N N . PHE A 1 94 ? 3.665 -3.959 -8.181 1.00 83.19 94 PHE A N 1
ATOM 717 C CA . PHE A 1 94 ? 2.390 -3.758 -8.850 1.00 83.19 94 PHE A CA 1
ATOM 718 C C . PHE A 1 94 ? 1.285 -3.639 -7.805 1.00 83.19 94 PHE A C 1
ATOM 720 O O . PHE A 1 94 ? 1.253 -4.406 -6.839 1.00 83.19 94 PHE A O 1
ATOM 727 N N . TRP A 1 95 ? 0.418 -2.654 -8.002 1.00 86.06 95 TRP A N 1
ATOM 728 C CA . TRP A 1 95 ? -0.755 -2.397 -7.180 1.00 86.06 95 TRP A CA 1
ATOM 729 C C . TRP A 1 95 ? -2.015 -2.622 -8.003 1.00 86.06 95 TRP A C 1
ATOM 731 O O . TRP A 1 95 ? -2.115 -2.126 -9.130 1.00 86.06 95 TRP A O 1
ATOM 741 N N . SER A 1 96 ? -2.974 -3.329 -7.418 1.00 83.06 96 SER A N 1
ATOM 742 C CA . SER A 1 96 ? -4.296 -3.509 -7.992 1.00 83.06 96 SER A CA 1
ATOM 743 C C . SER A 1 96 ? -5.385 -3.348 -6.936 1.00 83.06 96 SER A C 1
ATOM 745 O O . SER A 1 96 ? -5.328 -3.963 -5.873 1.00 83.06 96 SER A O 1
ATOM 747 N N . ARG A 1 97 ? -6.412 -2.552 -7.251 1.00 80.69 97 ARG A N 1
ATOM 748 C CA . ARG A 1 97 ? -7.666 -2.504 -6.485 1.00 80.69 97 ARG A CA 1
ATOM 749 C C . ARG A 1 97 ? -8.478 -3.792 -6.581 1.00 80.69 97 ARG A C 1
ATOM 751 O O . ARG A 1 97 ? -9.116 -4.169 -5.611 1.00 80.69 97 ARG A O 1
ATOM 758 N N . THR A 1 98 ? -8.390 -4.498 -7.703 1.00 72.81 98 THR A N 1
ATOM 759 C CA . THR A 1 98 ? -9.013 -5.811 -7.891 1.00 72.81 98 THR A CA 1
ATOM 760 C C . THR A 1 98 ? -7.983 -6.900 -7.605 1.00 72.81 98 THR A C 1
ATOM 762 O O . THR A 1 98 ? -6.952 -6.959 -8.284 1.00 72.81 98 THR A O 1
ATOM 765 N N . ALA A 1 99 ? -8.233 -7.689 -6.565 1.00 66.50 99 ALA A N 1
ATOM 766 C CA . ALA A 1 99 ? -7.453 -8.869 -6.206 1.00 66.50 99 ALA A CA 1
ATOM 767 C C . ALA A 1 99 ? -7.657 -10.022 -7.194 1.00 66.50 99 ALA A C 1
ATOM 769 O O . ALA A 1 99 ? -8.802 -10.163 -7.681 1.00 66.50 99 ALA A O 1
#

Secondary structure (DSSP, 8-state):
-PPTT-SEEEPTTPPPP-TTTTTTS-HHHHHHHHHHHHSPTT----HHHHHHH-TTS-HHHHHHHHHHHHHTTSEEEEEEESSTT---EEEEEEE-S--

Foldseek 3Di:
DDDVLAWEDEDPPADPDDPCLCVVPDPLLSVLLVVNVPDDTRHHPQLVVSCVVCVVDHSVSSVVSQVVCVVVVQWDWDWDDPDDPHPDTGTHIYGGSHD

Sequence (99 aa):
MAKPGYGKRSAPGQQPRTRDDFALLPTRERYVAGFVDHLPDGAAMSVKQLAKQLPLYGQQAISTALKALSVAGHLRRVRCAVGAGDDRWVFRTFWSRTA

Radius of gyration: 13.82 Å; chains: 1; bounding box: 38×22×37 Å

pLDDT: mean 79.9, std 11.36, range [51.66, 94.44]